Protein AF-A0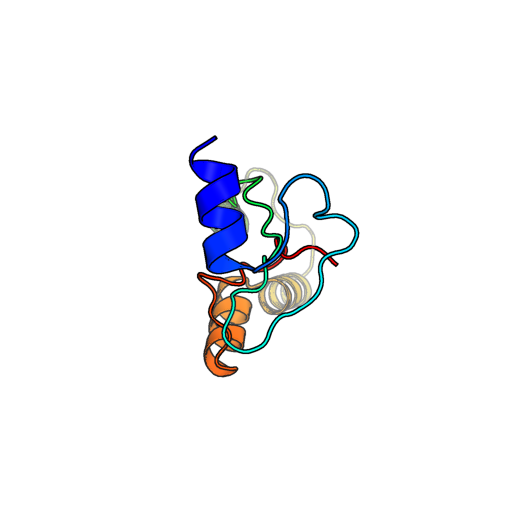A8S2VHG6-F1 (afdb_monomer_lite)

Foldseek 3Di:
DVVQVVCCVQQVDGPVVVVVGDGDPPHDDDFQFAPPDDPPVVVVVVQLPDPPRPDDDPDDPVVSVVCCVVPVVVVVVVVCVVVVHDCVRVPPPGGDD

Sequence (97 aa):
DTFRRIFFDKTGNQWDDRGSFKKVPNKLYPLEIDYGQHDNSDQIEKSLNDPNSKNPSRLSQPVQDLIRLIFNVGTMEHTLLSFDIDLTKMPLGKLSR

InterPro domains:
  IPR004102 Poly(ADP-ribose) polymerase, regulatory domain [PF02877] (57-96)
  IPR004102 Poly(ADP-ribose) polymerase, regulatory domain [PS51060] (56-97)
  IPR008893 WGR domain [PS51977] (1-28)
  IPR036616 Poly(ADP-ribose) polymerase, regulatory domain superfamily [G3DSA:1.20.142.10] (49-97)
  IPR036616 Poly(ADP-ribose) polymerase, regulatory domain superfamily [SSF47587] (57-96)
  IPR036930 WGR domain superfamily [SSF142921] (2-33)
  IPR050800 ADP-ribosyltransferase diphtheria toxin-like [PTHR10459] (2-97)

Organism: NCBI:txid392030

Radius of gyration: 20.73 Å; chains: 1; bounding box: 31×30×56 Å

pLDDT: mean 78.36, std 13.22, range [51.38, 94.81]

Structure (mmCIF, N/CA/C/O backbone):
data_AF-A0A8S2VHG6-F1
#
_entry.id   AF-A0A8S2VHG6-F1
#
loop_
_atom_site.group_PDB
_atom_site.id
_atom_site.type_symbol
_atom_site.label_atom_id
_atom_site.label_alt_id
_atom_site.label_comp_id
_atom_site.label_asym_id
_atom_site.label_entity_id
_atom_site.label_seq_id
_atom_site.pdbx_PDB_ins_code
_atom_site.Cartn_x
_atom_site.Cartn_y
_atom_site.Cartn_z
_atom_site.occupancy
_atom_site.B_iso_or_equiv
_atom_site.auth_seq_id
_atom_site.auth_comp_id
_atom_site.auth_asym_id
_atom_site.auth_atom_id
_atom_site.pdbx_PDB_model_num
ATOM 1 N N . ASP A 1 1 ? 13.302 17.083 -21.154 1.00 73.94 1 ASP A N 1
ATOM 2 C CA . ASP A 1 1 ? 13.504 16.013 -22.168 1.00 73.94 1 ASP A CA 1
ATOM 3 C C . ASP A 1 1 ? 14.176 14.742 -21.660 1.00 73.94 1 ASP A C 1
ATOM 5 O O . ASP A 1 1 ? 13.760 13.654 -22.045 1.00 73.94 1 ASP A O 1
ATOM 9 N N . THR A 1 2 ? 15.153 14.832 -20.753 1.00 91.94 2 THR A N 1
ATOM 10 C CA . THR A 1 2 ? 15.877 13.659 -20.223 1.00 91.94 2 THR A CA 1
ATOM 11 C C . THR A 1 2 ? 14.964 12.586 -19.617 1.00 91.94 2 THR A C 1
ATOM 13 O O . THR A 1 2 ? 15.152 11.405 -19.898 1.00 91.94 2 THR A O 1
ATOM 16 N N . PHE A 1 3 ? 13.942 12.981 -18.850 1.00 91.31 3 PHE A N 1
ATOM 17 C CA . PHE A 1 3 ? 12.990 12.047 -18.238 1.00 91.31 3 PHE A CA 1
ATOM 18 C C . PHE A 1 3 ? 12.202 11.239 -19.277 1.00 91.31 3 PHE A C 1
ATOM 20 O O . PHE A 1 3 ? 12.200 10.014 -19.215 1.00 91.31 3 PHE A O 1
ATOM 27 N N . ARG A 1 4 ? 11.598 11.904 -20.276 1.00 92.44 4 ARG A N 1
ATOM 28 C CA . ARG A 1 4 ? 10.833 11.238 -21.347 1.00 92.44 4 ARG A CA 1
ATOM 29 C C . ARG A 1 4 ? 11.690 10.215 -22.096 1.00 92.44 4 ARG A C 1
ATOM 31 O O . ARG A 1 4 ? 11.232 9.110 -22.364 1.00 92.44 4 ARG A O 1
ATOM 38 N N . ARG A 1 5 ? 12.954 10.560 -22.373 1.00 93.94 5 ARG A N 1
ATOM 39 C CA . ARG A 1 5 ? 13.914 9.654 -23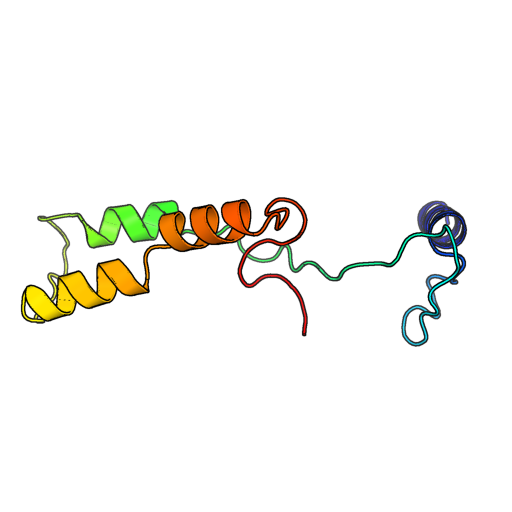.020 1.00 93.94 5 ARG A CA 1
ATOM 40 C C . ARG A 1 5 ? 14.212 8.423 -22.165 1.00 93.94 5 ARG A C 1
ATOM 42 O O . ARG A 1 5 ? 14.172 7.314 -22.682 1.00 93.94 5 ARG A O 1
ATOM 49 N N . ILE A 1 6 ? 14.496 8.608 -20.875 1.00 94.00 6 ILE A N 1
ATOM 50 C CA . ILE A 1 6 ? 14.751 7.493 -19.949 1.00 94.00 6 ILE A CA 1
ATOM 51 C C . ILE A 1 6 ? 13.502 6.619 -19.816 1.00 94.00 6 ILE A C 1
ATOM 53 O O . ILE A 1 6 ? 13.601 5.398 -19.868 1.00 94.00 6 ILE A O 1
ATOM 57 N N . PHE A 1 7 ? 12.323 7.228 -19.694 1.00 93.06 7 PHE A N 1
ATOM 58 C CA . PHE A 1 7 ? 11.060 6.504 -19.618 1.00 93.06 7 PHE A CA 1
ATOM 59 C C . PHE A 1 7 ? 10.835 5.633 -20.859 1.00 93.06 7 PHE A C 1
ATOM 61 O O . PHE A 1 7 ? 10.544 4.444 -20.727 1.00 93.06 7 PHE A O 1
ATOM 68 N N . PHE A 1 8 ? 11.045 6.184 -22.057 1.00 93.19 8 PHE A N 1
ATOM 69 C CA . PHE A 1 8 ? 10.943 5.433 -23.308 1.00 93.19 8 PHE A CA 1
ATOM 70 C C . PHE A 1 8 ? 11.985 4.309 -23.404 1.00 93.19 8 PHE A C 1
ATOM 72 O O . PHE A 1 8 ? 11.659 3.185 -23.790 1.00 93.19 8 PHE A O 1
ATOM 79 N N . ASP A 1 9 ? 13.229 4.565 -23.000 1.00 94.81 9 ASP A N 1
ATOM 80 C CA . ASP A 1 9 ? 14.278 3.544 -22.980 1.00 94.81 9 ASP A CA 1
ATOM 81 C C . ASP A 1 9 ? 13.908 2.375 -22.050 1.00 94.81 9 ASP A C 1
ATOM 83 O O . ASP A 1 9 ? 13.953 1.208 -22.452 1.00 94.81 9 ASP A O 1
ATOM 87 N N . LYS A 1 10 ? 13.414 2.686 -20.846 1.00 93.31 10 LYS A N 1
ATOM 88 C CA . LYS A 1 10 ? 13.049 1.693 -19.830 1.00 93.31 10 LYS A CA 1
ATOM 89 C C . LYS A 1 10 ? 11.753 0.945 -20.117 1.00 93.31 10 LYS A C 1
ATOM 91 O O . LYS A 1 10 ? 11.679 -0.235 -19.788 1.00 93.31 10 LYS A O 1
ATOM 96 N N . THR A 1 11 ? 10.749 1.589 -20.709 1.00 93.25 11 THR A N 1
ATOM 97 C CA . THR A 1 11 ? 9.394 1.018 -20.855 1.00 93.25 11 THR A CA 1
ATOM 98 C C . THR A 1 11 ? 9.004 0.699 -22.296 1.00 93.25 11 THR A C 1
ATOM 100 O O . THR A 1 11 ? 8.133 -0.134 -22.524 1.00 93.25 11 THR A O 1
ATOM 103 N N . GLY A 1 12 ? 9.639 1.340 -23.281 1.00 92.12 12 GLY A N 1
ATOM 104 C CA . GLY A 1 12 ? 9.264 1.258 -24.697 1.00 92.12 12 GLY A CA 1
ATOM 105 C C . GLY A 1 12 ? 8.032 2.082 -25.078 1.00 92.12 12 GLY A C 1
ATOM 106 O O . GLY A 1 12 ? 7.624 2.030 -26.233 1.00 92.12 12 GLY A O 1
ATOM 107 N N . ASN A 1 13 ? 7.455 2.839 -24.142 1.00 92.75 13 ASN A N 1
ATOM 108 C CA . ASN A 1 13 ? 6.260 3.652 -24.357 1.00 92.75 13 ASN A CA 1
ATOM 109 C C . ASN A 1 13 ? 6.619 5.143 -24.269 1.00 92.75 13 ASN A C 1
ATOM 111 O O . ASN A 1 13 ? 7.506 5.533 -23.506 1.00 92.75 13 ASN A O 1
ATOM 115 N N . GLN A 1 14 ? 5.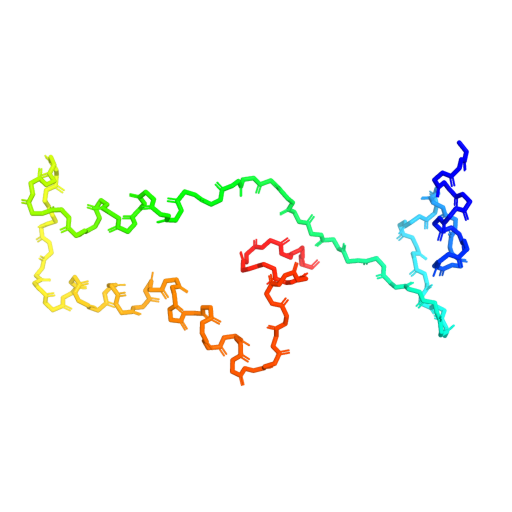954 5.989 -25.059 1.00 93.19 14 GLN A N 1
ATOM 116 C CA . GLN A 1 14 ? 6.121 7.441 -24.956 1.00 93.19 14 GLN A CA 1
ATOM 117 C C . GLN A 1 14 ? 5.427 7.949 -23.691 1.00 93.19 14 GLN A C 1
ATOM 119 O O . GLN A 1 14 ? 4.327 7.512 -23.364 1.00 93.19 14 GLN A O 1
ATOM 124 N N . TRP A 1 15 ? 6.054 8.891 -22.985 1.00 90.19 15 TRP A N 1
ATOM 125 C CA . TRP A 1 15 ? 5.489 9.440 -21.745 1.00 90.19 15 TRP A CA 1
ATOM 126 C C . TRP A 1 15 ? 4.119 10.102 -21.951 1.00 90.19 15 TRP A C 1
ATOM 128 O O . TRP A 1 15 ? 3.231 10.003 -21.101 1.00 90.19 15 TRP A O 1
ATOM 138 N N . ASP A 1 16 ? 3.945 10.775 -23.088 1.00 90.19 16 ASP A N 1
ATOM 139 C CA . ASP A 1 16 ? 2.721 11.513 -23.391 1.00 90.19 16 ASP A CA 1
ATOM 140 C C . ASP A 1 16 ? 1.533 10.566 -23.696 1.00 90.19 16 ASP A C 1
ATOM 142 O O . ASP A 1 16 ? 0.387 10.966 -23.523 1.00 90.19 16 ASP A O 1
ATOM 146 N N . ASP A 1 17 ? 1.796 9.292 -24.026 1.00 86.31 17 ASP A N 1
ATOM 147 C CA . ASP A 1 17 ? 0.797 8.241 -24.306 1.00 86.31 17 ASP A CA 1
ATOM 148 C C . ASP A 1 17 ? 0.699 7.192 -23.176 1.00 86.31 17 ASP A C 1
ATOM 150 O O . ASP A 1 17 ? 0.347 6.028 -23.366 1.00 86.31 17 ASP A O 1
ATOM 154 N N . ARG A 1 18 ? 1.024 7.589 -21.941 1.00 82.69 18 ARG A N 1
ATOM 155 C CA . ARG A 1 18 ? 0.985 6.680 -20.779 1.00 82.69 18 ARG A CA 1
ATOM 156 C C . ARG A 1 18 ? -0.402 6.088 -20.489 1.00 82.69 18 ARG A C 1
ATOM 158 O O . ARG A 1 18 ? -0.483 5.050 -19.847 1.00 82.69 18 ARG A O 1
ATOM 165 N N . GLY A 1 19 ? -1.478 6.728 -20.956 1.00 82.19 19 GLY A N 1
ATOM 166 C CA . GLY A 1 19 ? -2.850 6.236 -20.787 1.00 82.19 19 GLY A CA 1
ATOM 167 C C . GLY A 1 19 ? -3.166 4.978 -21.604 1.00 82.19 19 GLY A C 1
ATOM 168 O O . GLY A 1 19 ? -4.120 4.279 -21.280 1.00 82.19 19 GLY A O 1
ATOM 169 N N . SER A 1 20 ? -2.365 4.662 -22.629 1.00 87.38 20 SER A N 1
ATOM 170 C CA . SER A 1 20 ? -2.516 3.460 -23.459 1.00 87.38 20 SER A CA 1
ATOM 171 C C . SER A 1 20 ? -1.301 2.520 -23.360 1.00 87.38 20 SER A C 1
ATOM 173 O O . SER A 1 20 ? -0.910 1.855 -24.321 1.00 87.38 20 SER A O 1
ATOM 175 N N . PHE A 1 21 ? -0.696 2.452 -22.168 1.00 90.50 21 PHE A N 1
ATOM 176 C CA . PHE A 1 21 ? 0.544 1.718 -21.917 1.00 90.50 21 PHE A CA 1
ATOM 177 C C . PHE A 1 21 ? 0.487 0.250 -22.379 1.00 90.50 21 PHE A C 1
ATOM 179 O O . PHE A 1 21 ? -0.390 -0.516 -21.977 1.00 90.50 21 PHE A O 1
ATOM 186 N N . LYS A 1 22 ? 1.483 -0.181 -23.166 1.00 91.44 22 LYS A N 1
ATOM 187 C CA . LYS A 1 22 ? 1.630 -1.576 -23.610 1.00 91.44 22 LYS A CA 1
ATOM 188 C C . LYS A 1 22 ? 2.875 -2.212 -23.015 1.00 91.44 22 LYS A C 1
ATOM 190 O O . LYS A 1 22 ? 3.992 -1.718 -23.183 1.00 91.44 22 LYS A O 1
ATOM 195 N N . LYS A 1 23 ? 2.704 -3.362 -22.359 1.00 92.38 23 LYS A N 1
ATOM 196 C CA . LYS A 1 23 ? 3.833 -4.145 -21.849 1.00 92.38 23 LYS A CA 1
ATOM 197 C C . LYS A 1 23 ? 4.689 -4.651 -23.012 1.00 92.38 23 LYS A C 1
ATOM 199 O O . LYS A 1 23 ? 4.219 -5.414 -23.850 1.00 92.38 23 LYS A O 1
ATOM 204 N N . VAL A 1 24 ? 5.969 -4.284 -23.008 1.00 92.69 24 VAL A N 1
ATOM 205 C CA . VAL A 1 24 ? 6.975 -4.808 -23.944 1.00 92.69 24 VAL A CA 1
ATOM 206 C C . VAL A 1 24 ? 7.814 -5.888 -23.240 1.00 92.69 24 VAL A C 1
ATOM 208 O O . VAL A 1 24 ? 8.189 -5.695 -22.072 1.00 92.69 24 VAL A O 1
ATOM 211 N N . PRO A 1 25 ? 8.111 -7.035 -23.882 1.00 93.75 25 PRO A N 1
ATOM 212 C CA . PRO A 1 25 ? 9.032 -8.035 -23.340 1.00 93.75 25 PRO A CA 1
ATOM 213 C C . PRO A 1 25 ? 10.377 -7.415 -22.933 1.00 93.75 25 PRO A C 1
ATOM 215 O O . PRO A 1 25 ? 10.879 -6.519 -23.608 1.00 93.75 25 PRO A O 1
ATOM 218 N N . ASN A 1 26 ? 10.952 -7.867 -21.814 1.00 92.06 26 ASN A N 1
ATOM 219 C CA . ASN A 1 26 ? 12.235 -7.391 -21.263 1.00 92.06 26 ASN A CA 1
ATOM 220 C C . ASN A 1 26 ? 12.322 -5.890 -20.900 1.00 92.06 26 ASN A C 1
ATOM 222 O O . ASN A 1 26 ? 13.394 -5.419 -20.527 1.00 92.06 26 ASN A O 1
ATOM 226 N N . LYS A 1 27 ? 11.217 -5.135 -20.963 1.00 92.06 27 LYS A N 1
ATOM 227 C CA . LYS A 1 27 ? 11.140 -3.730 -20.520 1.00 92.06 27 LYS A CA 1
ATOM 228 C C . LYS A 1 27 ? 10.342 -3.575 -19.227 1.00 92.06 27 LYS A C 1
ATOM 230 O O . LY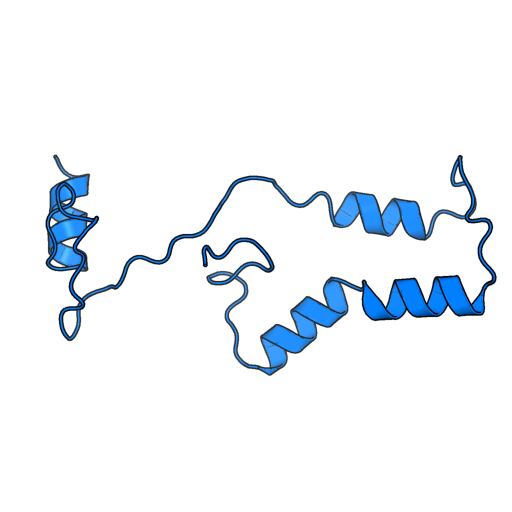S A 1 27 ? 9.551 -4.448 -18.873 1.00 92.06 27 LYS A O 1
ATOM 235 N N . LEU A 1 28 ? 10.538 -2.476 -18.509 1.00 90.06 28 LEU A N 1
ATOM 236 C CA . LEU A 1 28 ? 9.852 -2.210 -17.244 1.00 90.06 2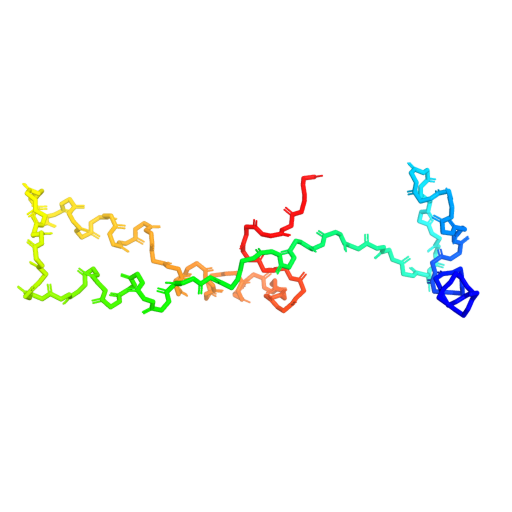8 LEU A CA 1
ATOM 237 C C . LEU A 1 28 ? 8.367 -1.885 -17.457 1.00 90.06 28 LEU A C 1
ATOM 239 O O . LEU A 1 28 ? 7.971 -1.390 -18.513 1.00 90.06 28 LEU A O 1
ATOM 243 N N . TYR A 1 29 ? 7.562 -2.165 -16.433 1.00 87.69 29 TYR A N 1
ATOM 244 C CA . TYR A 1 29 ? 6.167 -1.742 -16.332 1.00 87.69 29 TYR A CA 1
ATOM 245 C C . TYR A 1 29 ? 6.058 -0.733 -15.179 1.00 87.69 29 TYR A C 1
ATOM 247 O O . TYR A 1 29 ? 6.574 -1.026 -14.098 1.00 87.69 29 TYR A O 1
ATOM 255 N N . PRO A 1 30 ? 5.466 0.453 -15.391 1.00 84.75 30 PRO A N 1
ATOM 256 C CA . PRO A 1 30 ? 5.297 1.437 -14.334 1.00 84.75 30 PRO A CA 1
ATOM 257 C C . PRO A 1 30 ? 4.271 0.933 -13.314 1.00 84.75 30 PRO A C 1
ATOM 259 O O . PRO A 1 30 ? 3.171 0.536 -13.685 1.00 84.75 30 PRO A O 1
ATOM 262 N N . LEU A 1 31 ? 4.637 0.948 -12.035 1.00 79.25 31 LEU A N 1
ATOM 263 C CA . LEU A 1 31 ? 3.708 0.714 -10.932 1.00 79.25 31 LEU A CA 1
ATOM 264 C C . LEU A 1 31 ? 3.319 2.067 -10.337 1.00 79.25 31 LEU A C 1
ATOM 266 O O . LEU A 1 31 ? 4.190 2.899 -10.077 1.00 79.25 31 LEU A O 1
ATOM 270 N N . GLU A 1 32 ? 2.022 2.286 -10.149 1.00 72.31 32 GLU A N 1
ATOM 271 C CA . GLU A 1 32 ? 1.506 3.480 -9.484 1.00 72.31 32 GLU A CA 1
ATOM 272 C C . GLU A 1 32 ? 1.556 3.268 -7.971 1.00 72.31 32 GLU A C 1
ATOM 274 O O . GLU A 1 32 ? 0.786 2.485 -7.413 1.00 72.31 32 GLU A O 1
ATOM 279 N N . ILE A 1 33 ? 2.500 3.950 -7.323 1.00 68.62 33 ILE A N 1
ATOM 280 C CA . ILE A 1 33 ? 2.649 3.967 -5.868 1.00 68.62 33 ILE A CA 1
ATOM 281 C C . ILE A 1 33 ? 2.269 5.370 -5.396 1.00 68.62 33 ILE A C 1
ATOM 283 O O . ILE A 1 33 ? 2.882 6.355 -5.818 1.00 68.62 33 ILE A O 1
ATOM 287 N N . ASP A 1 34 ? 1.263 5.463 -4.532 1.00 66.75 34 ASP A N 1
ATOM 288 C CA . ASP A 1 34 ? 0.908 6.708 -3.861 1.00 66.75 34 ASP A CA 1
ATOM 289 C C . ASP A 1 34 ? 1.878 6.94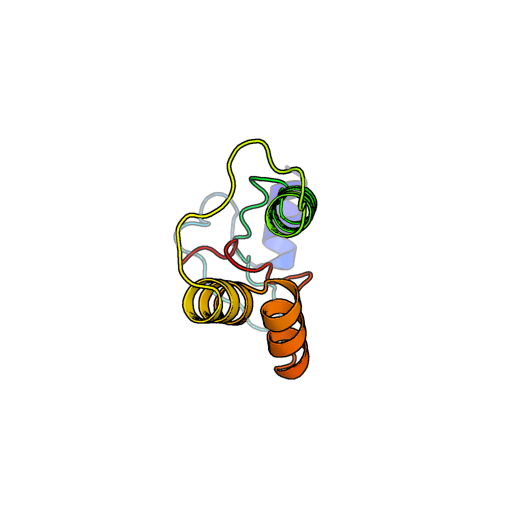8 -2.694 1.00 66.75 34 ASP A C 1
ATOM 291 O O . ASP A 1 34 ? 1.819 6.296 -1.652 1.00 66.75 34 ASP A O 1
ATOM 295 N N . TYR A 1 35 ? 2.819 7.875 -2.882 1.00 57.41 35 TYR A N 1
ATOM 296 C CA . TYR A 1 35 ? 3.749 8.308 -1.832 1.00 57.41 35 TYR A CA 1
ATOM 297 C C . TYR A 1 35 ? 3.139 9.374 -0.901 1.00 57.41 35 TYR A C 1
ATOM 299 O O . TYR A 1 35 ? 3.839 9.928 -0.049 1.00 57.41 35 TYR A O 1
ATOM 307 N N . GLY A 1 36 ? 1.851 9.691 -1.054 1.00 53.56 36 GLY A N 1
ATOM 308 C CA . GLY A 1 36 ? 1.111 10.579 -0.173 1.00 53.56 36 GLY A CA 1
ATOM 309 C C . GLY A 1 36 ? 0.872 9.943 1.195 1.00 53.56 36 GLY A C 1
ATOM 310 O O . GLY A 1 36 ? 0.351 8.840 1.302 1.00 53.56 36 GLY A O 1
ATOM 311 N N . GLN A 1 37 ? 1.218 10.689 2.245 1.00 51.38 37 GLN A N 1
ATOM 312 C CA . GLN A 1 37 ? 1.099 10.360 3.671 1.00 51.38 37 GLN A CA 1
ATOM 313 C C . GLN A 1 37 ? 2.172 9.410 4.210 1.00 51.38 37 GLN A C 1
ATOM 315 O O . GLN A 1 37 ? 2.113 8.188 4.090 1.00 51.38 37 GLN A O 1
ATOM 320 N N . HIS A 1 38 ? 3.141 10.006 4.902 1.00 53.19 38 HIS A N 1
ATOM 321 C CA . HIS A 1 38 ? 3.924 9.317 5.918 1.00 53.19 38 HIS A CA 1
ATOM 322 C C . HIS A 1 38 ? 2.925 8.729 6.926 1.00 53.19 38 HIS A C 1
ATOM 324 O O . HIS A 1 38 ? 2.168 9.479 7.546 1.00 53.19 38 HIS A O 1
ATOM 330 N N . ASP A 1 39 ? 2.856 7.402 7.024 1.00 57.09 39 ASP A N 1
ATOM 331 C CA . ASP A 1 39 ? 1.968 6.746 7.977 1.00 57.09 39 ASP A CA 1
ATOM 332 C C . ASP A 1 39 ? 2.347 7.209 9.383 1.00 57.09 39 ASP A C 1
ATOM 334 O O . ASP A 1 39 ? 3.478 7.037 9.833 1.00 57.09 39 ASP A O 1
ATOM 338 N N . ASN A 1 40 ? 1.391 7.808 10.091 1.00 54.31 40 ASN A N 1
ATOM 339 C CA . ASN A 1 40 ? 1.508 8.092 11.520 1.00 54.31 40 ASN A CA 1
ATOM 340 C C . ASN A 1 40 ? 1.305 6.808 12.353 1.00 54.31 40 ASN A C 1
ATOM 342 O O . ASN A 1 40 ? 0.856 6.887 13.497 1.00 54.31 40 ASN A O 1
ATOM 346 N N . SER A 1 41 ? 1.594 5.630 11.790 1.00 57.16 41 SER A N 1
ATOM 347 C CA . SER A 1 41 ? 1.416 4.313 12.415 1.00 57.16 41 SER A CA 1
ATOM 348 C C . SER A 1 41 ? 2.103 4.247 13.781 1.00 57.16 41 SER A C 1
ATOM 350 O O . SER A 1 41 ? 1.471 3.871 14.768 1.00 57.16 41 SER A O 1
ATOM 352 N N . ASP A 1 42 ? 3.327 4.774 13.877 1.00 55.94 42 ASP A N 1
ATOM 353 C CA . ASP A 1 42 ? 4.095 4.859 15.126 1.00 55.94 42 ASP A CA 1
ATOM 354 C C . ASP A 1 42 ? 3.430 5.726 16.211 1.00 55.94 42 ASP A C 1
ATOM 356 O O . ASP A 1 42 ? 3.642 5.515 17.408 1.00 55.94 42 ASP A O 1
ATOM 360 N N . GLN A 1 43 ? 2.645 6.735 15.819 1.00 57.34 43 GLN A N 1
ATOM 361 C CA . GLN A 1 43 ? 1.911 7.591 16.759 1.00 57.34 43 GLN A CA 1
ATOM 362 C C . GLN A 1 43 ? 0.603 6.927 17.212 1.00 57.34 43 GLN A C 1
ATOM 364 O O . GLN A 1 43 ? 0.186 7.101 18.359 1.00 57.34 43 GLN A O 1
ATOM 369 N N . ILE A 1 44 ? -0.022 6.136 16.335 1.00 60.66 44 ILE A N 1
ATOM 370 C CA . ILE A 1 44 ? -1.270 5.417 16.611 1.00 60.66 44 ILE A CA 1
ATOM 371 C C . ILE A 1 44 ? -1.023 4.272 17.602 1.00 60.66 44 ILE A C 1
ATOM 373 O O . ILE A 1 44 ? -1.748 4.169 18.592 1.00 60.66 44 ILE A O 1
ATOM 377 N N . GLU A 1 45 ? 0.027 3.464 17.414 1.00 60.66 45 GLU A N 1
ATOM 378 C CA . GLU A 1 45 ? 0.334 2.362 18.341 1.00 60.66 45 GLU A CA 1
ATOM 379 C C . GLU A 1 45 ? 0.663 2.854 19.758 1.00 60.66 45 GLU A C 1
ATOM 381 O O . GLU A 1 45 ? 0.199 2.277 20.746 1.00 60.66 45 GLU A O 1
ATOM 386 N N . LYS A 1 46 ? 1.395 3.970 19.875 1.00 59.25 46 LYS A N 1
ATOM 387 C CA . LYS A 1 46 ? 1.701 4.594 21.173 1.00 59.25 46 LYS A CA 1
ATOM 388 C C . LYS A 1 46 ? 0.447 5.111 21.878 1.00 59.25 46 LYS A C 1
ATOM 390 O O . LYS A 1 46 ? 0.357 5.004 23.095 1.00 59.25 46 LYS A O 1
ATOM 395 N N . SER A 1 47 ? -0.531 5.628 21.131 1.00 60.06 47 SER A N 1
ATOM 396 C CA . SER A 1 47 ? -1.786 6.130 21.703 1.00 60.06 47 SER A CA 1
ATOM 397 C C . SER A 1 47 ? -2.754 5.020 22.134 1.00 60.06 47 SER A C 1
ATOM 399 O O . SER A 1 47 ? -3.576 5.261 23.018 1.00 60.06 47 SER A O 1
ATOM 401 N N . LEU A 1 48 ? -2.703 3.831 21.521 1.00 61.16 48 LEU A N 1
ATOM 402 C CA . LEU A 1 48 ? -3.609 2.711 21.830 1.00 61.16 48 LEU A CA 1
ATOM 403 C C . LEU A 1 48 ? -3.221 1.943 23.104 1.00 61.16 48 LEU A C 1
ATOM 405 O O . LEU A 1 48 ? -4.074 1.288 23.710 1.00 61.16 48 LEU A O 1
ATOM 409 N N . ASN A 1 49 ? -1.949 2.032 23.498 1.00 62.66 49 ASN A N 1
ATOM 410 C CA . ASN A 1 49 ? -1.378 1.329 24.647 1.00 62.66 49 ASN A CA 1
ATOM 411 C C . ASN A 1 49 ? -1.062 2.256 25.832 1.00 62.66 49 ASN A C 1
ATOM 413 O O . ASN A 1 49 ? -0.495 1.789 26.816 1.00 62.66 49 ASN A O 1
ATOM 417 N N . ASP A 1 50 ? -1.413 3.545 25.756 1.00 65.88 50 ASP A N 1
ATOM 418 C CA . ASP A 1 50 ? -1.200 4.497 26.848 1.00 65.88 50 ASP A CA 1
ATOM 419 C C . ASP A 1 50 ? -2.289 4.343 27.934 1.00 65.88 50 ASP A C 1
ATOM 421 O O . ASP A 1 50 ? -3.444 4.727 27.703 1.00 65.88 50 ASP A O 1
ATOM 425 N N . PRO A 1 51 ? -1.958 3.823 29.135 1.00 63.12 51 PRO A N 1
ATOM 426 C CA . PRO A 1 51 ? -2.907 3.733 30.244 1.00 63.12 51 PRO A CA 1
ATOM 427 C C . PRO A 1 51 ? -3.344 5.112 30.771 1.00 63.12 51 PRO A C 1
ATOM 429 O O . PRO A 1 51 ? -4.365 5.199 31.449 1.00 63.12 51 PRO A O 1
ATOM 432 N N . ASN A 1 52 ? -2.616 6.183 30.433 1.00 65.00 52 ASN A N 1
ATOM 433 C CA . ASN A 1 52 ? -2.948 7.574 30.743 1.00 65.00 52 ASN A CA 1
ATOM 434 C C . ASN A 1 52 ? -3.598 8.311 29.560 1.00 65.00 52 ASN A C 1
ATOM 436 O O . ASN A 1 52 ? -3.656 9.546 29.558 1.00 65.00 52 ASN A O 1
ATOM 440 N N . SER A 1 53 ? -4.104 7.580 28.558 1.00 68.56 53 SER A N 1
ATOM 441 C CA . SER A 1 53 ? -4.829 8.179 27.440 1.00 68.56 53 SER A CA 1
ATOM 442 C C . SER A 1 53 ? -5.937 9.102 27.949 1.00 68.56 53 SER A C 1
ATOM 444 O O . SER A 1 53 ? -6.778 8.721 28.767 1.00 68.56 53 SER A O 1
ATOM 446 N N . LYS A 1 54 ? -5.972 10.326 27.410 1.00 68.38 54 LYS A N 1
ATOM 447 C CA . LYS A 1 54 ? -6.980 11.343 27.753 1.00 68.38 54 LYS A CA 1
ATOM 448 C C . LYS A 1 54 ? -8.416 10.872 27.482 1.00 68.38 54 LYS A C 1
ATOM 450 O O . LYS A 1 54 ? -9.341 11.450 28.041 1.00 68.38 54 LYS A O 1
ATOM 455 N N . ASN A 1 55 ? -8.594 9.837 26.653 1.00 73.69 55 ASN A N 1
ATOM 456 C CA . ASN A 1 55 ? -9.880 9.235 26.311 1.00 73.69 55 ASN A CA 1
ATOM 457 C C . ASN A 1 55 ? -9.781 7.695 26.353 1.00 73.69 55 ASN A C 1
ATOM 459 O O . ASN A 1 55 ? -9.493 7.076 25.323 1.00 73.69 55 ASN A O 1
ATOM 463 N N . PRO A 1 56 ? -10.012 7.050 27.511 1.00 77.06 56 PRO A N 1
ATOM 464 C CA . PRO A 1 56 ? -9.985 5.594 27.607 1.00 77.06 56 PRO A CA 1
ATOM 465 C C . PRO A 1 56 ? -11.165 4.957 26.855 1.00 77.06 56 PRO A C 1
ATOM 467 O O . PRO A 1 56 ? -12.278 5.493 26.822 1.00 77.06 56 PRO A O 1
ATOM 470 N N . SER A 1 57 ? -10.927 3.784 26.263 1.00 81.06 57 SER A N 1
ATOM 471 C CA . SER A 1 57 ? -11.970 3.009 25.585 1.00 81.06 57 SER A CA 1
ATOM 472 C C . SER A 1 57 ? -13.042 2.541 26.573 1.00 81.06 57 SER A C 1
ATOM 474 O O . SER A 1 57 ? -12.736 2.079 27.669 1.00 81.06 57 SER A O 1
ATOM 476 N N . ARG A 1 58 ? -14.312 2.625 26.163 1.00 88.50 58 ARG A N 1
ATOM 477 C CA . ARG A 1 58 ? -15.473 2.132 26.931 1.00 88.50 58 ARG A CA 1
ATOM 478 C C . ARG A 1 58 ? -15.867 0.695 26.571 1.00 88.50 58 ARG A C 1
ATOM 480 O O . ARG A 1 58 ? -16.875 0.197 27.064 1.00 88.50 58 ARG A O 1
ATOM 487 N N . LEU A 1 59 ? -15.123 0.051 25.671 1.00 87.44 59 LEU A N 1
ATOM 488 C CA . LEU A 1 59 ? -15.386 -1.320 25.232 1.00 87.44 59 LEU A CA 1
ATOM 489 C C . LEU A 1 59 ? -14.873 -2.326 26.265 1.00 87.44 59 LEU A C 1
ATOM 491 O O . LEU A 1 59 ? -13.917 -2.053 26.989 1.00 87.44 59 LEU A O 1
ATOM 495 N N . SER A 1 60 ? -15.480 -3.511 26.310 1.00 91.44 60 SER A N 1
ATOM 496 C CA . SER A 1 60 ? -14.999 -4.601 27.160 1.00 91.44 60 SER A CA 1
ATOM 497 C C . SER A 1 60 ? -13.613 -5.075 26.711 1.00 91.44 60 SER A C 1
ATOM 499 O O . SER A 1 60 ? -13.277 -5.011 25.526 1.00 91.44 60 SER A O 1
ATOM 501 N N . GLN A 1 61 ? -12.812 -5.570 27.657 1.00 87.00 61 GLN A N 1
ATOM 502 C CA . GLN A 1 61 ? -11.448 -6.029 27.383 1.00 87.00 61 GLN A CA 1
ATOM 503 C C . GLN A 1 61 ? -11.369 -7.034 26.214 1.00 87.00 61 GLN A C 1
ATOM 505 O O . GLN A 1 61 ? -10.576 -6.792 25.306 1.00 87.00 61 GLN A O 1
ATOM 510 N N . PRO A 1 62 ? -12.245 -8.062 26.121 1.00 93.44 62 PRO A N 1
ATOM 511 C CA . PRO A 1 62 ? -12.196 -9.007 25.004 1.00 93.44 62 PRO A CA 1
ATOM 512 C C . PRO A 1 62 ? -12.400 -8.352 23.631 1.00 93.44 62 PRO A C 1
ATOM 514 O O . PRO A 1 62 ? -11.793 -8.766 22.648 1.00 93.44 62 PRO A O 1
ATOM 517 N N . VAL A 1 63 ? -13.236 -7.310 23.552 1.00 91.19 63 VAL A N 1
ATOM 518 C CA . VAL A 1 63 ? -13.481 -6.580 22.299 1.00 91.19 63 VAL A CA 1
ATOM 519 C C . VAL A 1 63 ? -12.280 -5.712 21.938 1.00 91.19 63 VAL A C 1
ATOM 521 O O . VAL A 1 63 ? -11.901 -5.650 20.772 1.00 91.19 63 VAL A O 1
ATOM 524 N N . GLN A 1 64 ? -11.654 -5.064 22.923 1.00 86.62 64 GLN A N 1
ATOM 525 C CA . GLN A 1 64 ? -10.435 -4.295 22.680 1.00 86.62 64 GLN A CA 1
ATOM 526 C C . GLN A 1 64 ? -9.301 -5.191 22.172 1.00 86.62 64 GLN A C 1
ATOM 528 O O . GLN A 1 64 ? -8.614 -4.823 21.224 1.00 86.62 64 GLN A O 1
ATOM 533 N N . ASP A 1 65 ? -9.137 -6.375 22.761 1.00 87.44 65 ASP A N 1
ATOM 534 C CA . ASP A 1 65 ? -8.092 -7.323 22.370 1.00 87.44 65 ASP A CA 1
ATOM 535 C C . ASP A 1 65 ? -8.337 -7.894 20.973 1.00 87.44 65 ASP A C 1
ATOM 537 O O . ASP A 1 65 ? -7.404 -7.995 20.178 1.00 87.44 65 ASP A O 1
ATOM 541 N N . LEU A 1 66 ? -9.598 -8.167 20.623 1.00 91.50 66 LEU A N 1
ATOM 542 C CA . LEU A 1 66 ? -9.972 -8.552 19.264 1.00 91.50 66 LEU A CA 1
ATOM 543 C C . LEU A 1 66 ? -9.628 -7.456 18.245 1.00 91.50 66 LEU A C 1
ATOM 545 O O . LEU A 1 66 ? -9.066 -7.749 17.193 1.00 91.50 66 LEU A O 1
ATOM 549 N N . ILE A 1 67 ? -9.940 -6.193 18.549 1.00 88.81 67 ILE A N 1
ATOM 550 C CA . ILE A 1 67 ? -9.623 -5.065 17.663 1.00 88.81 67 ILE A CA 1
ATOM 551 C C . ILE A 1 67 ? -8.105 -4.915 17.512 1.00 88.81 67 ILE A C 1
ATOM 553 O O . ILE A 1 67 ? -7.627 -4.777 16.388 1.00 88.81 67 ILE A O 1
ATOM 557 N N . ARG A 1 68 ? -7.337 -4.998 18.609 1.00 84.75 68 ARG A N 1
ATOM 558 C CA . ARG A 1 68 ? -5.863 -4.965 18.565 1.00 84.75 68 ARG A CA 1
ATOM 559 C C . ARG A 1 68 ? -5.294 -6.093 17.711 1.00 84.75 68 ARG A C 1
ATOM 561 O O . ARG A 1 68 ? -4.343 -5.858 16.980 1.00 84.75 68 ARG A O 1
ATOM 568 N N . LEU A 1 69 ? -5.876 -7.289 17.788 1.00 87.38 69 LEU A N 1
ATOM 569 C CA . LEU A 1 69 ? -5.457 -8.437 16.988 1.00 87.38 69 LEU A CA 1
ATOM 570 C C . LEU A 1 69 ? -5.729 -8.220 15.493 1.00 87.38 69 LEU A C 1
ATOM 572 O O . LEU A 1 69 ? -4.847 -8.452 14.673 1.00 87.38 69 LEU A O 1
ATOM 576 N N . ILE A 1 70 ? -6.934 -7.763 15.137 1.00 89.19 70 ILE A N 1
ATOM 577 C CA . ILE A 1 70 ? -7.340 -7.579 13.735 1.00 89.19 70 ILE A CA 1
ATOM 578 C C . ILE A 1 70 ? -6.589 -6.415 13.078 1.00 89.19 70 ILE A C 1
ATOM 580 O O . ILE A 1 70 ? -6.248 -6.510 11.905 1.00 89.19 70 ILE A O 1
ATOM 584 N N . PHE A 1 71 ? -6.327 -5.330 13.810 1.00 84.94 71 PHE A N 1
ATOM 585 C CA . PHE A 1 71 ? -5.716 -4.104 13.280 1.00 84.94 71 PHE A CA 1
ATOM 586 C C . PHE A 1 71 ? -4.225 -3.955 13.625 1.00 84.94 71 PHE A C 1
ATOM 588 O O . PHE A 1 71 ? -3.699 -2.843 13.635 1.00 84.94 71 PHE A O 1
ATOM 595 N N . ASN A 1 72 ? -3.523 -5.056 13.901 1.00 84.44 72 ASN A N 1
ATOM 596 C CA . ASN A 1 72 ? -2.084 -5.019 14.149 1.00 84.44 72 ASN A CA 1
ATOM 597 C C . ASN A 1 72 ? -1.302 -4.877 12.831 1.00 84.44 72 ASN A C 1
ATOM 599 O O . ASN A 1 72 ? -1.126 -5.855 12.100 1.00 84.44 72 ASN A O 1
ATOM 603 N N . VAL A 1 73 ? -0.811 -3.669 12.539 1.00 82.69 73 VAL A N 1
ATOM 604 C CA . VAL A 1 73 ? -0.076 -3.380 11.294 1.00 82.69 73 VAL A CA 1
ATOM 605 C C . VAL A 1 73 ? 1.214 -4.199 11.205 1.00 82.69 73 VAL A C 1
ATOM 607 O O . VAL A 1 73 ? 1.469 -4.795 10.163 1.00 82.69 73 VAL A O 1
ATOM 610 N N . GLY A 1 74 ? 1.970 -4.342 12.297 1.00 82.88 74 GLY A N 1
ATOM 611 C CA . GLY A 1 74 ? 3.203 -5.142 12.293 1.00 82.88 74 GLY A CA 1
ATOM 612 C C . GLY A 1 74 ? 2.975 -6.621 11.944 1.00 82.88 74 GLY A C 1
ATOM 613 O O . GLY A 1 74 ? 3.766 -7.237 11.231 1.00 82.88 74 GLY A O 1
ATOM 614 N N . THR A 1 75 ? 1.851 -7.199 12.376 1.00 84.94 75 THR A N 1
ATOM 615 C CA . THR A 1 75 ? 1.461 -8.575 12.027 1.00 84.94 75 THR A CA 1
ATOM 616 C C . THR A 1 75 ? 1.059 -8.675 10.557 1.00 84.94 75 THR A C 1
ATOM 618 O O . THR A 1 75 ? 1.396 -9.661 9.896 1.00 84.94 75 THR A O 1
ATOM 621 N N . MET A 1 76 ? 0.381 -7.657 10.018 1.00 85.44 76 MET A N 1
ATOM 622 C CA . MET A 1 76 ? 0.069 -7.587 8.587 1.00 85.44 76 MET A CA 1
ATOM 623 C C . MET A 1 76 ? 1.349 -7.512 7.746 1.00 85.44 76 MET A C 1
ATOM 625 O O . MET A 1 76 ? 1.491 -8.280 6.797 1.00 85.44 76 MET A O 1
ATOM 629 N N . GLU A 1 77 ? 2.304 -6.660 8.122 1.00 82.12 77 GLU A N 1
ATOM 630 C CA . GLU A 1 77 ? 3.607 -6.540 7.455 1.00 82.12 77 GLU A CA 1
ATOM 631 C C . GLU A 1 77 ? 4.377 -7.865 7.470 1.00 82.12 77 GLU A C 1
ATOM 633 O O . GLU A 1 77 ? 4.805 -8.347 6.421 1.00 82.12 77 GLU A O 1
ATOM 638 N N . HIS A 1 78 ? 4.494 -8.506 8.636 1.00 84.19 78 HIS A N 1
ATOM 639 C CA . HIS A 1 78 ? 5.178 -9.793 8.765 1.00 84.19 78 HIS A CA 1
ATOM 640 C C . HIS A 1 78 ? 4.521 -10.889 7.912 1.00 84.19 78 HIS A C 1
ATOM 642 O O . HIS A 1 78 ? 5.201 -11.710 7.296 1.00 84.19 78 HIS A O 1
ATOM 648 N N . THR A 1 79 ? 3.189 -10.896 7.842 1.00 84.62 79 THR A N 1
ATOM 649 C CA . THR A 1 79 ? 2.446 -11.849 7.011 1.00 84.62 79 THR A CA 1
ATOM 650 C C . THR A 1 79 ? 2.728 -11.623 5.523 1.00 84.62 79 THR A C 1
ATOM 652 O O . THR A 1 79 ? 2.973 -12.581 4.795 1.00 84.62 79 THR A O 1
ATOM 655 N N . LEU A 1 80 ? 2.769 -10.372 5.059 1.00 82.75 80 LEU A N 1
ATOM 656 C CA . LEU A 1 80 ? 3.118 -10.066 3.668 1.00 82.75 80 LEU A CA 1
ATOM 657 C C . LEU A 1 80 ? 4.559 -10.453 3.321 1.00 82.75 80 LEU A C 1
ATOM 659 O O . LEU A 1 80 ? 4.787 -11.016 2.252 1.00 82.75 80 LEU A O 1
ATOM 663 N N . LEU A 1 81 ? 5.509 -10.229 4.235 1.00 82.00 81 LEU A N 1
ATOM 664 C CA . LEU A 1 81 ? 6.884 -10.711 4.067 1.00 82.00 81 LEU A CA 1
ATOM 665 C C . LEU A 1 81 ? 6.928 -12.236 3.926 1.00 82.00 81 LEU A C 1
ATOM 667 O O . LEU A 1 81 ? 7.657 -12.747 3.083 1.00 82.00 81 LEU A O 1
ATOM 671 N N . SER A 1 82 ? 6.115 -12.964 4.700 1.00 82.00 82 SER A N 1
ATOM 672 C CA . SER A 1 82 ? 6.029 -14.429 4.599 1.00 82.00 82 SER A CA 1
ATOM 673 C C . SER A 1 82 ? 5.422 -14.933 3.283 1.00 82.00 82 SER A C 1
ATOM 675 O O . SER A 1 82 ? 5.600 -16.098 2.938 1.00 82.00 82 SER A O 1
ATOM 677 N N . PHE A 1 83 ? 4.736 -14.064 2.537 1.00 83.94 83 PHE A N 1
ATOM 678 C CA . PHE A 1 83 ? 4.222 -14.343 1.195 1.00 83.94 83 PHE A CA 1
ATOM 679 C C . PHE A 1 83 ? 5.154 -13.849 0.076 1.00 83.94 83 PHE A C 1
ATOM 681 O O . PHE A 1 83 ? 4.716 -13.739 -1.069 1.00 83.94 83 PHE A O 1
ATOM 688 N N . ASP A 1 84 ? 6.417 -13.536 0.392 1.00 78.94 84 ASP A N 1
ATOM 689 C CA . ASP A 1 84 ? 7.418 -13.007 -0.546 1.00 78.94 84 ASP A CA 1
ATOM 690 C C . ASP A 1 84 ? 6.993 -11.693 -1.233 1.00 78.94 84 ASP A C 1
ATOM 692 O O . ASP A 1 84 ? 7.430 -11.364 -2.341 1.00 78.94 84 ASP A O 1
ATOM 696 N N . ILE A 1 85 ? 6.136 -10.906 -0.573 1.00 77.25 85 ILE A N 1
ATOM 697 C CA . ILE A 1 85 ? 5.722 -9.590 -1.061 1.00 77.25 85 ILE A CA 1
ATOM 698 C C . ILE A 1 85 ? 6.756 -8.551 -0.618 1.00 77.25 85 ILE A C 1
ATOM 700 O O . ILE A 1 85 ? 7.027 -8.363 0.568 1.00 77.25 85 ILE A O 1
ATOM 704 N N . ASP A 1 86 ? 7.326 -7.840 -1.592 1.00 74.19 86 ASP A N 1
ATOM 705 C CA . ASP A 1 86 ? 8.307 -6.783 -1.354 1.00 74.19 86 ASP A CA 1
ATOM 706 C C . ASP A 1 86 ? 7.616 -5.517 -0.826 1.00 74.19 86 ASP A C 1
ATOM 708 O O . ASP A 1 86 ? 7.124 -4.693 -1.600 1.00 74.19 86 ASP A O 1
ATOM 712 N N . LEU A 1 87 ? 7.621 -5.343 0.497 1.00 68.12 87 LEU A N 1
ATOM 713 C CA . LEU A 1 87 ? 7.041 -4.177 1.173 1.00 68.12 87 LEU A CA 1
ATOM 714 C C . LEU A 1 87 ? 7.671 -2.838 0.752 1.00 68.12 87 LEU A C 1
ATOM 716 O O . LEU A 1 87 ? 7.027 -1.799 0.881 1.00 68.12 87 LEU A O 1
ATOM 720 N N . THR A 1 88 ? 8.898 -2.831 0.211 1.00 67.50 88 THR A N 1
ATOM 721 C CA . THR A 1 88 ? 9.531 -1.597 -0.292 1.00 67.50 88 THR A CA 1
ATOM 722 C C . THR A 1 88 ? 8.937 -1.151 -1.626 1.00 67.50 88 THR A C 1
ATOM 724 O O . THR A 1 88 ? 8.890 0.043 -1.923 1.00 67.50 88 THR A O 1
ATOM 727 N N . LYS A 1 89 ? 8.460 -2.109 -2.429 1.00 67.38 89 LYS A N 1
ATOM 728 C CA . LYS A 1 89 ? 7.811 -1.861 -3.722 1.00 67.38 89 LYS A CA 1
ATOM 729 C C . LYS A 1 89 ? 6.286 -1.849 -3.633 1.00 67.38 89 LYS A C 1
ATOM 731 O O . LYS A 1 89 ? 5.643 -1.267 -4.501 1.00 67.38 89 LYS A O 1
ATOM 736 N N . MET A 1 90 ? 5.721 -2.495 -2.616 1.00 67.69 90 MET A N 1
ATOM 737 C CA . MET A 1 90 ? 4.285 -2.652 -2.392 1.00 67.69 90 MET A CA 1
ATOM 738 C C . MET A 1 90 ? 3.917 -2.253 -0.955 1.00 67.69 90 MET A C 1
ATOM 740 O O . MET A 1 90 ? 3.594 -3.117 -0.137 1.00 67.69 90 MET A O 1
ATOM 744 N N . PRO A 1 91 ? 3.974 -0.953 -0.619 1.00 68.12 91 PRO A N 1
ATOM 745 C CA . PRO A 1 91 ? 3.522 -0.484 0.683 1.00 68.12 91 PRO A CA 1
ATOM 746 C C . PRO A 1 91 ? 2.018 -0.745 0.869 1.00 68.12 91 PRO A C 1
ATOM 748 O O . PRO A 1 91 ? 1.207 -0.486 -0.027 1.00 68.12 91 PRO A O 1
ATOM 751 N N . LEU A 1 92 ? 1.649 -1.254 2.049 1.00 64.50 92 LEU A N 1
ATOM 752 C CA . LEU A 1 92 ? 0.264 -1.531 2.438 1.00 64.50 92 LEU A CA 1
ATOM 753 C C . LEU A 1 92 ? -0.626 -0.297 2.212 1.00 64.50 92 LEU A C 1
ATOM 755 O O . LEU A 1 92 ? -0.361 0.777 2.741 1.00 64.50 92 LEU A O 1
ATOM 759 N N . GLY A 1 93 ? -1.686 -0.451 1.411 1.00 64.19 93 GLY A N 1
ATOM 760 C CA . GLY A 1 93 ? -2.697 0.591 1.182 1.00 64.19 93 GLY A CA 1
ATOM 761 C C . GLY A 1 93 ? -2.331 1.697 0.182 1.00 64.19 93 GLY A C 1
ATOM 762 O O . GLY A 1 93 ? -3.154 2.580 -0.040 1.00 64.19 93 GLY A O 1
ATOM 763 N N . LYS A 1 94 ? -1.144 1.648 -0.439 1.00 66.38 94 LYS A N 1
ATOM 764 C CA . LYS A 1 94 ? -0.616 2.702 -1.334 1.00 66.38 94 LYS A CA 1
ATOM 765 C C . LYS A 1 94 ? -0.442 2.273 -2.793 1.00 66.38 94 LYS A C 1
ATOM 767 O O . LYS A 1 94 ? 0.061 3.039 -3.613 1.00 66.38 94 LYS A O 1
ATOM 772 N N . LEU A 1 95 ? -0.857 1.055 -3.128 1.00 63.69 95 LEU A N 1
ATOM 773 C CA . LEU A 1 95 ? -1.010 0.626 -4.515 1.00 63.69 95 LEU A CA 1
ATOM 774 C C . LEU A 1 95 ? -2.365 1.105 -5.050 1.00 63.69 95 LEU A C 1
ATOM 776 O O . LEU A 1 95 ? -3.396 0.906 -4.405 1.00 63.69 95 LEU A O 1
ATOM 780 N N . SER A 1 96 ? -2.348 1.727 -6.229 1.00 55.97 96 SER A N 1
ATOM 781 C CA . SER A 1 96 ? -3.561 2.066 -6.986 1.00 55.97 96 SER A CA 1
ATOM 782 C C . SER A 1 96 ? -4.314 0.788 -7.413 1.00 55.97 96 SER A C 1
ATOM 784 O O . SER A 1 96 ? -3.699 -0.276 -7.522 1.00 55.97 96 SER A O 1
ATOM 786 N N . ARG A 1 97 ? -5.640 0.877 -7.615 1.00 53.94 97 ARG A N 1
ATOM 787 C CA . ARG A 1 97 ? -6.477 -0.248 -8.093 1.00 53.94 97 ARG A CA 1
ATOM 788 C C . ARG A 1 97 ? -6.218 -0.583 -9.556 1.00 53.94 97 ARG A C 1
ATOM 790 O O . ARG A 1 97 ? -6.066 0.369 -10.348 1.00 53.94 97 ARG A O 1
#

Secondary structure (DSSP, 8-state):
-HHHHHHHHHHSS-GGGGGG--PPTTS-----B-------HHHHHHHHS-TT-SS---S-HHHHHHHHHHT-HHHHHHHHHHTT--TTTS-TT-B--